Protein AF-A0A7L2SS63-F1 (afdb_monomer)

Nearest PDB structures (foldseek):
  7l0h-assembly1_A  TM=9.984E-01  e=7.823E-10  Homo sapiens
  2nta-assembly1_A  TM=1.003E+00  e=1.715E-09  Homo sapiens
  6xed-assembly1_A  TM=1.001E+00  e=2.183E-09  Homo sapiens
  1nwe-assembly1_A  TM=1.003E+00  e=3.331E-09  Homo sapiens
  7mnb-assembly1_A  TM=9.992E-01  e=3.538E-09  Homo sapiens

InterPro domains:
  IPR000242 Tyrosine-specific protein phosphatase, PTPase domain [PF00102] (1-65)
  IPR000242 Tyrosine-specific protein phosphatase, PTPase domain [PS50055] (1-66)
  IPR000387 Tyrosine-specific protein phosphatases domain [PS50056] (1-57)
  IPR003595 Protein-tyrosine phosphatase, catalytic [SM00404] (1-65)
  IPR016130 Protein-tyrosine phosphatase, active site [PS00383] (2-12)
  IPR029021 Protein-tyrosine phosphatase-like [G3DSA:3.90.190.10] (1-87)
  IPR029021 Protein-tyrosine phosphatase-like [SSF52799] (1-83)
  IPR051985 Non-receptor type tyrosine-specific phosphatase [PTHR46047] (1-117)

Organism: NCBI:txid98133

Structure (mmCIF, N/CA/C/O backbone):
data_AF-A0A7L2SS63-F1
#
_entry.id   AF-A0A7L2SS63-F1
#
loop_
_atom_site.group_PDB
_atom_site.id
_atom_site.type_symbol
_atom_site.label_atom_id
_atom_site.label_alt_id
_atom_site.label_comp_id
_atom_site.label_asym_id
_atom_site.label_entity_id
_atom_site.label_seq_id
_atom_site.pdbx_PDB_ins_code
_atom_site.Cartn_x
_atom_site.Cartn_y
_atom_site.Cartn_z
_atom_site.occupancy
_atom_site.B_iso_or_equiv
_atom_site.auth_seq_id
_atom_site.auth_comp_id
_atom_site.auth_asym_id
_atom_site.auth_atom_id
_atom_site.pdbx_PDB_model_num
ATOM 1 N N . VAL A 1 1 ? -11.258 -6.051 -12.942 1.00 69.38 1 VAL A N 1
ATOM 2 C CA . VAL A 1 1 ? -10.050 -6.232 -13.786 1.00 69.38 1 VAL A CA 1
ATOM 3 C C . VAL A 1 1 ? -9.005 -5.228 -13.316 1.00 69.38 1 VAL A C 1
ATOM 5 O O . VAL A 1 1 ? -9.316 -4.049 -13.304 1.00 69.38 1 VAL A O 1
ATOM 8 N N . VAL A 1 2 ? -7.822 -5.674 -12.875 1.00 60.34 2 VAL A N 1
ATOM 9 C CA . VAL A 1 2 ? -6.701 -4.809 -12.448 1.00 60.34 2 VAL A CA 1
ATOM 10 C C . VAL A 1 2 ? -5.585 -4.967 -13.472 1.00 60.34 2 VAL A C 1
ATOM 12 O O . VAL A 1 2 ? -5.197 -6.095 -13.768 1.00 60.34 2 VAL A O 1
ATOM 15 N N . HIS A 1 3 ? -5.071 -3.869 -14.028 1.00 70.88 3 HIS A N 1
ATOM 16 C CA . HIS A 1 3 ? -4.009 -3.930 -15.028 1.00 70.88 3 HIS A CA 1
ATOM 17 C C . HIS A 1 3 ? -2.903 -2.910 -14.774 1.00 70.88 3 HIS A C 1
ATOM 19 O O . HIS A 1 3 ? -3.083 -1.818 -14.243 1.00 70.88 3 HIS A O 1
ATOM 25 N N . CYS A 1 4 ? -1.721 -3.309 -15.203 1.00 86.31 4 CYS A N 1
ATOM 26 C CA . CYS A 1 4 ? -0.629 -2.454 -15.625 1.00 86.31 4 CYS A CA 1
ATOM 27 C C . CYS A 1 4 ? 0.046 -3.194 -16.794 1.00 86.31 4 CYS A C 1
ATOM 29 O O . CYS A 1 4 ? -0.444 -4.250 -17.185 1.00 86.31 4 CYS A O 1
ATOM 31 N N . SER A 1 5 ? 1.142 -2.688 -17.369 1.00 94.25 5 SER A N 1
ATOM 32 C CA . SER A 1 5 ? 1.732 -3.290 -18.584 1.00 94.25 5 SER A CA 1
ATOM 33 C C . SER A 1 5 ? 1.958 -4.812 -18.468 1.00 94.25 5 SER A C 1
ATOM 35 O O . SER A 1 5 ? 1.533 -5.551 -19.345 1.00 94.25 5 SER A O 1
ATOM 37 N N . ALA A 1 6 ? 2.510 -5.286 -17.342 1.00 96.06 6 ALA A N 1
ATOM 38 C CA . ALA A 1 6 ? 2.642 -6.718 -17.028 1.00 96.06 6 ALA A CA 1
ATOM 39 C C . ALA A 1 6 ? 1.607 -7.241 -16.005 1.00 96.06 6 ALA A C 1
ATOM 41 O O . ALA A 1 6 ? 1.564 -8.434 -15.709 1.00 96.06 6 ALA A O 1
ATOM 42 N N . GLY A 1 7 ? 0.803 -6.351 -15.416 1.00 97.56 7 GLY A N 1
ATOM 43 C CA . GLY A 1 7 ? -0.218 -6.696 -14.421 1.00 97.56 7 GLY A CA 1
ATOM 44 C C . GLY A 1 7 ? 0.300 -7.176 -13.058 1.00 97.56 7 GLY A C 1
ATOM 45 O O . GLY A 1 7 ? -0.437 -7.867 -12.364 1.00 97.56 7 GLY A O 1
ATOM 46 N N . ILE A 1 8 ? 1.545 -6.860 -12.668 1.00 98.50 8 ILE A N 1
ATOM 47 C CA . ILE A 1 8 ? 2.148 -7.393 -11.426 1.00 98.50 8 ILE A CA 1
ATOM 48 C C . ILE A 1 8 ? 2.731 -6.338 -10.467 1.00 98.50 8 ILE A C 1
ATOM 50 O O . ILE A 1 8 ? 2.536 -6.446 -9.263 1.00 98.50 8 ILE A O 1
ATOM 54 N N . GLY A 1 9 ? 3.382 -5.275 -10.955 1.00 98.50 9 GLY A N 1
ATOM 55 C CA . GLY A 1 9 ? 3.959 -4.233 -10.087 1.00 98.50 9 GLY A CA 1
ATOM 56 C C . GLY A 1 9 ? 2.891 -3.340 -9.452 1.00 98.50 9 GLY A C 1
ATOM 57 O O . GLY A 1 9 ? 2.410 -3.610 -8.356 1.00 98.50 9 GLY A O 1
ATOM 58 N N . ARG A 1 10 ? 2.464 -2.299 -10.183 1.00 98.62 10 ARG A N 1
ATOM 59 C CA .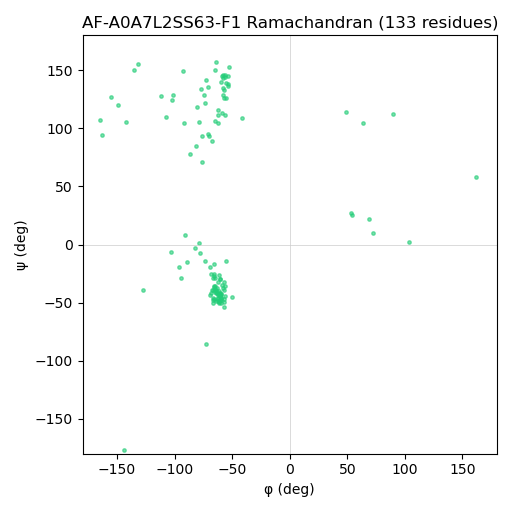 ARG A 1 10 ? 1.414 -1.362 -9.729 1.00 98.62 10 ARG A CA 1
ATOM 60 C C . ARG A 1 10 ? 0.091 -2.056 -9.395 1.00 98.62 10 ARG A C 1
ATOM 62 O O . ARG A 1 10 ? -0.547 -1.713 -8.411 1.00 98.62 10 ARG A O 1
ATOM 69 N N . SER A 1 11 ? -0.288 -3.056 -10.192 1.00 98.69 11 SER A N 1
ATOM 70 C CA . SER A 1 11 ? -1.468 -3.884 -9.930 1.00 98.69 11 SER A CA 1
ATOM 71 C C . SER A 1 11 ? -1.371 -4.611 -8.591 1.00 98.69 11 SER A C 1
ATOM 73 O O . SER A 1 11 ? -2.336 -4.620 -7.839 1.00 98.69 11 SER A O 1
ATOM 75 N N . GLY A 1 12 ? -0.198 -5.168 -8.267 1.00 98.69 12 GLY A N 1
ATOM 76 C CA . GLY A 1 12 ? 0.043 -5.798 -6.973 1.00 98.69 12 GLY A CA 1
ATOM 77 C C . GLY A 1 12 ? -0.057 -4.805 -5.820 1.00 98.69 12 GLY A C 1
ATOM 78 O O . GLY A 1 12 ? -0.683 -5.124 -4.819 1.00 98.69 12 GLY A O 1
ATOM 79 N N . THR A 1 13 ? 0.494 -3.596 -5.980 1.00 98.81 13 THR A N 1
ATOM 80 C CA . THR A 1 13 ? 0.406 -2.525 -4.972 1.00 98.81 13 THR A CA 1
ATOM 81 C C . THR A 1 13 ? -1.040 -2.155 -4.679 1.00 98.81 13 THR A C 1
ATOM 83 O O . THR A 1 13 ? -1.439 -2.164 -3.521 1.00 98.81 13 THR A O 1
ATOM 86 N N . PHE A 1 14 ? -1.829 -1.892 -5.722 1.00 98.81 14 PHE A N 1
ATOM 87 C CA . PHE A 1 14 ? -3.237 -1.534 -5.580 1.00 98.81 14 PHE A CA 1
ATOM 88 C C . PHE A 1 1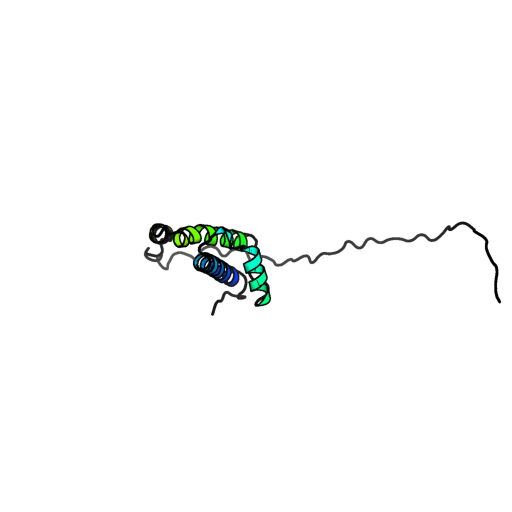4 ? -4.024 -2.611 -4.819 1.00 98.81 14 PHE A C 1
ATOM 90 O O . PHE A 1 14 ? -4.630 -2.325 -3.791 1.00 98.81 14 PHE A O 1
ATOM 97 N N . CYS A 1 15 ? -3.947 -3.867 -5.274 1.00 98.69 15 CYS A N 1
ATOM 98 C CA . CYS A 1 15 ? -4.688 -4.958 -4.645 1.00 98.69 15 CYS A CA 1
ATOM 99 C C . CYS A 1 15 ? -4.220 -5.255 -3.213 1.00 98.69 15 CYS A C 1
ATOM 101 O O . CYS A 1 15 ? -5.039 -5.634 -2.379 1.00 98.69 15 CYS A O 1
ATOM 103 N N . LEU A 1 16 ? -2.917 -5.131 -2.929 1.00 98.81 16 LEU A N 1
ATOM 104 C CA . LEU A 1 16 ? -2.368 -5.407 -1.601 1.00 98.81 16 LEU A CA 1
ATOM 105 C C . LEU A 1 16 ? -2.887 -4.397 -0.577 1.00 98.81 16 LEU A C 1
ATOM 107 O O . LEU A 1 16 ? -3.329 -4.798 0.494 1.00 98.81 16 LEU A O 1
ATOM 111 N N . VAL A 1 17 ? -2.849 -3.105 -0.915 1.00 98.69 17 VAL A N 1
ATOM 112 C CA . VAL A 1 17 ? -3.337 -2.039 -0.030 1.00 98.69 17 VAL A CA 1
ATOM 113 C C . VAL A 1 17 ? -4.827 -2.225 0.256 1.00 98.69 17 VAL A C 1
ATOM 115 O O . VAL A 1 17 ? -5.210 -2.278 1.422 1.00 98.69 17 VAL A O 1
ATOM 118 N N . ASP A 1 18 ? -5.639 -2.411 -0.788 1.00 98.44 18 ASP A N 1
ATOM 119 C CA . ASP A 1 18 ? -7.086 -2.635 -0.665 1.00 98.44 18 ASP A CA 1
ATOM 120 C C . ASP A 1 18 ? -7.411 -3.849 0.220 1.00 98.44 18 ASP A C 1
ATOM 122 O O . ASP A 1 18 ? -8.152 -3.745 1.197 1.00 98.44 18 ASP A O 1
ATOM 126 N N . THR A 1 19 ? -6.766 -4.988 -0.050 1.00 98.38 19 THR A N 1
ATOM 127 C CA . THR A 1 19 ? -6.982 -6.220 0.722 1.00 98.38 19 THR A CA 1
ATOM 128 C C . THR A 1 19 ? -6.615 -6.030 2.193 1.00 98.38 19 THR A C 1
ATOM 130 O O . THR A 1 19 ? -7.354 -6.477 3.070 1.00 98.38 19 THR A O 1
ATOM 133 N N . CYS A 1 20 ? -5.494 -5.366 2.487 1.00 98.19 20 CYS A N 1
ATOM 134 C CA . CYS A 1 20 ? -5.080 -5.093 3.861 1.00 98.19 20 CYS A CA 1
ATOM 135 C C . CYS A 1 20 ? -6.104 -4.221 4.595 1.00 98.19 20 CYS A C 1
ATOM 137 O O . CYS A 1 20 ? -6.542 -4.604 5.677 1.00 98.19 20 CYS A O 1
ATOM 139 N N . LEU A 1 21 ? -6.536 -3.104 4.001 1.00 96.56 21 LEU A N 1
ATOM 140 C CA . LEU A 1 21 ? -7.521 -2.206 4.614 1.00 96.56 21 LEU A CA 1
ATOM 141 C C . LEU A 1 21 ? -8.867 -2.907 4.846 1.00 96.56 21 LEU A C 1
ATOM 143 O O . LEU A 1 21 ? -9.448 -2.798 5.925 1.00 96.56 21 LEU A O 1
ATOM 147 N N . LEU A 1 22 ? -9.321 -3.711 3.882 1.00 96.50 22 LEU A N 1
ATOM 148 C CA . LEU A 1 22 ? -10.541 -4.507 4.007 1.00 96.50 22 LEU A CA 1
ATOM 149 C C . LEU A 1 22 ? -10.445 -5.558 5.124 1.00 96.50 22 LEU A C 1
ATOM 151 O O . LEU A 1 22 ? -11.422 -5.807 5.832 1.00 96.50 22 LEU A O 1
ATOM 155 N N . LEU A 1 23 ? -9.281 -6.186 5.311 1.00 95.81 23 LEU A N 1
ATOM 156 C CA . LEU A 1 23 ? -9.058 -7.114 6.423 1.00 95.81 23 LEU A CA 1
ATOM 157 C C . LEU A 1 23 ? -9.057 -6.396 7.779 1.00 95.81 23 LEU A C 1
ATOM 159 O O . LEU A 1 23 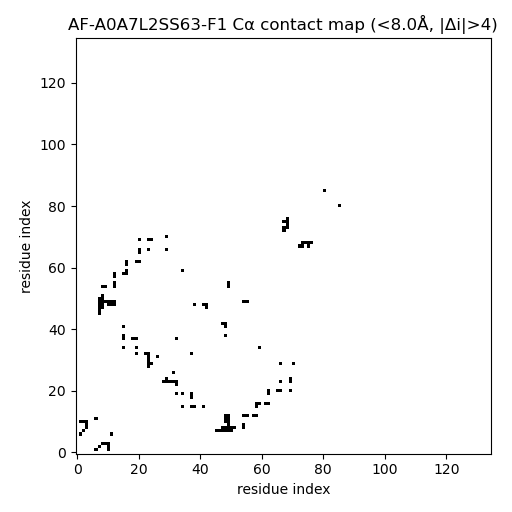? -9.625 -6.934 8.731 1.00 95.81 23 LEU A O 1
ATOM 163 N N . MET A 1 24 ? -8.469 -5.199 7.861 1.00 94.69 24 MET A N 1
ATOM 164 C CA . MET A 1 24 ? -8.475 -4.376 9.078 1.00 94.69 24 MET A CA 1
ATOM 165 C C . MET A 1 24 ? -9.905 -3.989 9.464 1.00 94.69 24 MET A C 1
AT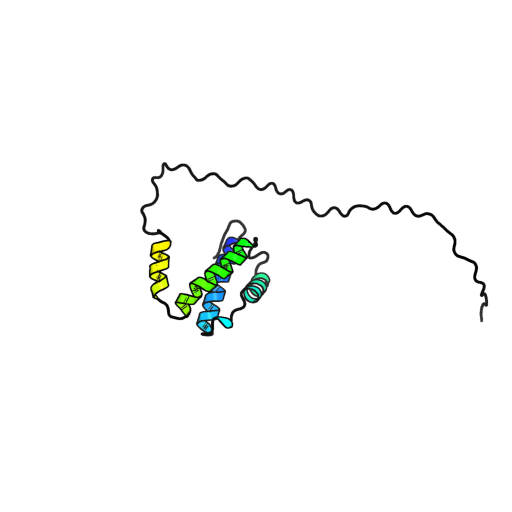OM 167 O O . MET A 1 24 ? -10.297 -4.172 10.617 1.00 94.69 24 MET A O 1
ATOM 171 N N . ASP A 1 25 ? -10.709 -3.540 8.497 1.00 93.06 25 ASP A N 1
ATOM 172 C CA . ASP A 1 25 ? -12.099 -3.145 8.738 1.00 93.06 25 ASP A CA 1
ATOM 173 C C . ASP A 1 25 ? -12.973 -4.320 9.198 1.00 93.06 25 ASP A C 1
ATOM 175 O O . ASP A 1 25 ? -13.750 -4.196 10.147 1.00 93.06 25 ASP A O 1
ATOM 179 N N . LYS A 1 26 ? -12.802 -5.498 8.585 1.00 93.0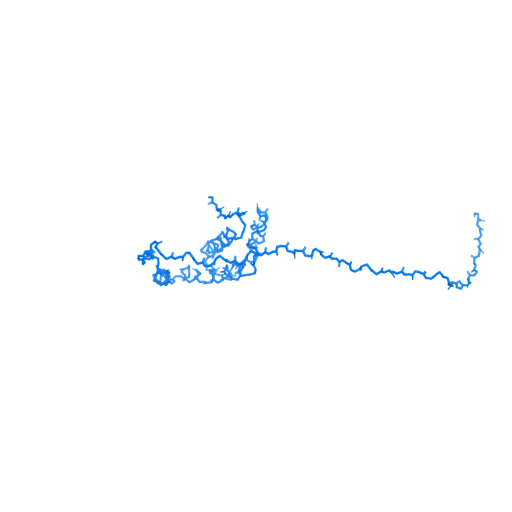6 26 LYS A N 1
ATOM 180 C CA . LYS A 1 26 ? -13.548 -6.707 8.967 1.00 93.06 26 LYS A CA 1
ATOM 181 C C . LYS A 1 26 ? -13.204 -7.210 10.365 1.00 93.06 26 LYS A C 1
ATOM 183 O O . LYS A 1 26 ? -14.077 -7.742 11.044 1.00 93.06 26 LYS A O 1
ATOM 188 N N . ARG A 1 27 ? -11.940 -7.096 10.778 1.00 90.25 27 ARG A N 1
ATOM 189 C CA . ARG A 1 27 ? -11.462 -7.597 12.078 1.00 90.25 27 ARG A CA 1
ATOM 190 C C . ARG A 1 27 ? -11.591 -6.569 13.200 1.00 90.25 27 ARG A C 1
ATOM 192 O O . ARG A 1 27 ? -11.488 -6.955 14.357 1.00 90.25 27 ARG A O 1
ATOM 199 N N . LYS A 1 28 ? -11.812 -5.290 12.864 1.00 82.44 28 LYS A N 1
ATOM 200 C CA . LYS A 1 28 ? -11.834 -4.150 13.799 1.00 82.44 28 LYS A CA 1
ATOM 201 C C . LYS A 1 28 ? -10.568 -4.052 14.664 1.00 82.44 28 LYS A C 1
ATOM 203 O O . LYS A 1 28 ? -10.597 -3.495 15.754 1.00 82.44 28 LYS A O 1
ATOM 208 N N . ASP A 1 29 ? -9.454 -4.570 14.147 1.00 80.94 29 ASP A N 1
ATOM 209 C CA . ASP A 1 29 ? -8.145 -4.557 14.795 1.00 80.94 29 ASP A CA 1
ATOM 210 C C . ASP A 1 29 ? -7.039 -4.333 13.745 1.00 80.94 29 ASP A C 1
ATOM 212 O O . ASP A 1 29 ? -6.704 -5.253 12.987 1.00 80.94 29 ASP A O 1
ATOM 216 N N . PRO A 1 30 ? -6.449 -3.126 13.694 1.00 76.62 30 PRO A N 1
ATOM 217 C CA . PRO A 1 30 ? -5.329 -2.795 12.817 1.00 76.62 30 PRO A CA 1
ATOM 218 C C . PRO A 1 30 ? -4.094 -3.682 12.999 1.00 76.62 30 PRO A C 1
ATOM 220 O O . PRO A 1 30 ? -3.373 -3.938 12.036 1.00 76.62 30 PRO A O 1
ATOM 223 N N . SER A 1 31 ? -3.844 -4.166 14.219 1.00 83.50 31 SER A N 1
ATOM 224 C CA . SER A 1 31 ? -2.667 -4.985 14.533 1.00 83.50 31 SER A CA 1
ATOM 225 C C . SER A 1 31 ? -2.773 -6.413 13.989 1.00 83.50 31 SER A C 1
ATOM 227 O O . SER A 1 31 ? -1.774 -7.121 13.874 1.00 83.50 31 SER A O 1
ATOM 229 N N . SER A 1 32 ? -3.975 -6.817 13.574 1.00 85.50 32 SER A N 1
ATOM 230 C CA . SER A 1 32 ? -4.256 -8.161 13.075 1.00 85.50 32 SER A CA 1
ATOM 231 C C . SER A 1 32 ? -3.794 -8.414 11.632 1.00 85.50 32 SER A C 1
ATOM 233 O O . SER A 1 32 ? -3.890 -9.550 11.156 1.00 85.50 32 SER A O 1
ATOM 235 N N . VAL A 1 33 ? -3.330 -7.391 10.903 1.00 93.88 33 VAL A N 1
ATOM 236 C CA . VAL A 1 33 ? -2.980 -7.507 9.478 1.00 93.88 33 VAL A CA 1
ATOM 237 C C . VAL A 1 33 ? -1.469 -7.478 9.259 1.00 93.88 33 VAL A C 1
ATOM 239 O O . VAL A 1 33 ? -0.819 -6.441 9.357 1.00 93.88 33 VAL A O 1
ATOM 242 N N . ASP A 1 34 ? -0.914 -8.630 8.873 1.00 96.69 34 ASP A N 1
ATOM 243 C CA . ASP A 1 34 ? 0.466 -8.749 8.400 1.00 96.69 34 ASP A CA 1
ATOM 244 C C . ASP A 1 34 ? 0.529 -8.594 6.872 1.00 96.69 34 ASP A C 1
ATOM 246 O O . ASP A 1 34 ? 0.215 -9.512 6.108 1.00 96.69 34 ASP A O 1
ATOM 250 N N . VAL A 1 35 ? 0.989 -7.423 6.424 1.00 97.62 35 VAL A N 1
ATOM 251 C CA . VAL A 1 35 ? 1.128 -7.066 5.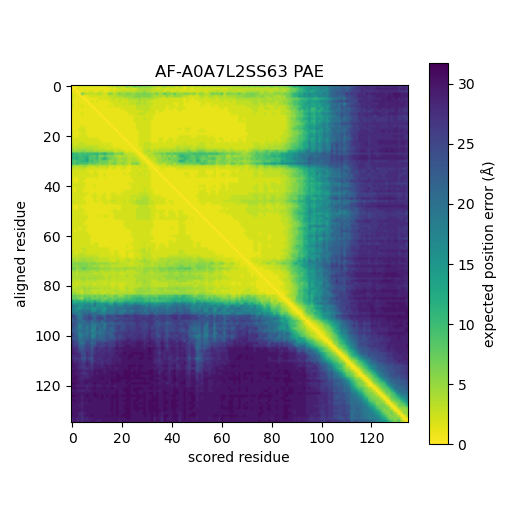002 1.00 97.62 35 VAL A CA 1
ATOM 252 C C . VAL A 1 35 ? 1.999 -8.066 4.224 1.00 97.62 35 VAL A C 1
ATOM 254 O O . VAL A 1 35 ? 1.702 -8.357 3.063 1.00 97.62 35 VAL A O 1
ATOM 257 N N . LYS A 1 36 ? 3.060 -8.629 4.828 1.00 98.12 36 LYS A N 1
ATOM 258 C CA . LYS A 1 36 ? 3.921 -9.611 4.140 1.00 98.12 36 LYS A CA 1
ATOM 259 C C . LYS A 1 36 ? 3.173 -10.911 3.918 1.00 98.12 36 LYS A C 1
ATOM 261 O O . LYS A 1 36 ? 3.259 -11.463 2.824 1.00 98.12 36 LYS A O 1
ATOM 266 N N . GLN A 1 37 ? 2.441 -11.383 4.923 1.00 98.31 37 GLN A N 1
ATOM 267 C CA . GLN A 1 37 ? 1.665 -12.619 4.805 1.00 98.31 37 GLN A CA 1
ATOM 268 C C . GLN A 1 37 ? 0.545 -12.472 3.777 1.00 98.31 37 GLN A C 1
ATOM 270 O O . GLN A 1 37 ? 0.376 -13.356 2.941 1.00 98.31 37 GLN A O 1
ATOM 275 N N . VAL A 1 38 ? -0.148 -11.327 3.752 1.00 98.50 38 VAL A N 1
ATOM 276 C CA . VAL A 1 38 ? -1.152 -11.035 2.715 1.00 98.50 38 VAL A CA 1
ATOM 277 C C . VAL A 1 38 ? -0.518 -11.051 1.320 1.00 98.50 38 VAL A C 1
ATOM 279 O O . VAL A 1 38 ? -1.031 -11.716 0.422 1.00 98.50 38 VAL A O 1
ATOM 282 N N . LEU A 1 39 ? 0.638 -10.405 1.125 1.00 98.75 39 LEU A N 1
ATOM 283 C CA . LEU A 1 39 ? 1.342 -10.429 -0.162 1.00 98.75 39 LEU A CA 1
ATOM 284 C C . LEU A 1 39 ? 1.782 -11.845 -0.570 1.00 98.75 39 LEU A C 1
ATOM 286 O O . LEU A 1 39 ? 1.650 -12.217 -1.739 1.00 98.75 39 LEU A O 1
ATOM 290 N N . LEU A 1 40 ? 2.324 -12.630 0.365 1.00 98.69 40 LEU A N 1
ATOM 291 C CA . LEU A 1 40 ? 2.721 -14.018 0.114 1.00 98.69 40 LEU A CA 1
ATOM 292 C C . LEU A 1 40 ? 1.517 -14.876 -0.290 1.00 98.69 40 LEU A C 1
ATOM 294 O O . LEU A 1 40 ? 1.630 -15.668 -1.224 1.00 98.69 40 LEU A O 1
ATOM 298 N N . GLU A 1 41 ? 0.364 -14.670 0.345 1.00 98.69 41 GLU A N 1
ATOM 299 C CA . GLU A 1 41 ? -0.883 -15.343 -0.014 1.00 98.69 41 GLU A CA 1
ATOM 300 C C . GLU A 1 41 ? -1.346 -14.953 -1.423 1.00 98.69 41 GLU A C 1
ATOM 302 O O . GLU A 1 41 ? -1.584 -15.818 -2.263 1.00 98.69 41 GLU A O 1
ATOM 307 N N . MET A 1 42 ? -1.381 -13.656 -1.743 1.00 98.69 42 MET A N 1
ATOM 308 C CA . MET A 1 42 ? -1.757 -13.175 -3.079 1.00 98.69 42 MET A CA 1
ATOM 309 C C . MET A 1 42 ? -0.837 -13.725 -4.181 1.00 98.69 42 MET A C 1
ATOM 311 O O . MET A 1 42 ? -1.291 -14.024 -5.289 1.00 98.69 42 MET A O 1
ATOM 315 N N . ARG A 1 43 ? 0.457 -13.905 -3.882 1.00 98.62 43 ARG A N 1
ATOM 316 C CA . ARG A 1 43 ? 1.442 -14.452 -4.828 1.00 98.62 43 ARG A CA 1
ATOM 317 C C . ARG A 1 43 ? 1.195 -15.913 -5.208 1.00 98.62 43 ARG A C 1
ATOM 319 O O . ARG A 1 43 ? 1.699 -16.334 -6.249 1.00 98.62 43 ARG A O 1
ATOM 326 N N . LYS A 1 44 ? 0.388 -16.655 -4.443 1.00 98.62 44 LYS A N 1
ATOM 327 C CA . LYS A 1 44 ? -0.070 -18.001 -4.827 1.00 98.62 44 LYS A CA 1
ATOM 328 C C . LYS A 1 44 ? -1.002 -17.971 -6.043 1.00 98.62 44 LYS A C 1
ATOM 330 O O . LYS A 1 44 ? -1.015 -18.919 -6.818 1.00 98.62 44 LYS A O 1
ATOM 335 N N . TYR A 1 45 ? -1.737 -16.873 -6.241 1.00 98.38 45 TYR A N 1
ATOM 336 C CA . TYR A 1 45 ? -2.694 -16.708 -7.343 1.00 98.38 45 TYR A CA 1
ATOM 337 C C . TYR A 1 45 ? -2.086 -15.998 -8.558 1.00 98.38 45 TYR A C 1
ATOM 339 O O . TYR A 1 45 ? -2.495 -16.231 -9.696 1.00 98.38 45 TYR A O 1
ATOM 347 N N . ARG A 1 46 ? -1.091 -15.127 -8.344 1.00 97.94 46 ARG A N 1
ATOM 348 C CA . ARG A 1 46 ? -0.358 -14.451 -9.421 1.00 97.94 46 ARG A CA 1
ATOM 349 C C . ARG A 1 46 ? 1.077 -14.174 -8.990 1.00 97.94 46 ARG A C 1
ATOM 351 O O . ARG A 1 46 ? 1.321 -13.444 -8.037 1.00 97.94 46 ARG A O 1
ATOM 358 N N . MET A 1 47 ? 2.042 -14.714 -9.723 1.00 98.06 47 MET A N 1
ATOM 359 C CA . MET A 1 47 ? 3.458 -14.485 -9.429 1.00 98.06 47 MET A CA 1
ATOM 360 C C . MET A 1 47 ? 3.869 -13.015 -9.598 1.00 98.06 47 MET A C 1
ATOM 362 O O . MET A 1 47 ? 3.271 -12.266 -10.370 1.00 98.06 47 MET A O 1
ATOM 366 N N . GLY A 1 48 ? 4.950 -12.622 -8.922 1.00 97.94 48 GLY A N 1
ATOM 367 C CA . GLY A 1 48 ? 5.638 -11.355 -9.184 1.00 97.94 48 GLY A CA 1
ATOM 368 C C . GLY A 1 48 ? 4.907 -10.093 -8.722 1.00 97.94 48 GLY A C 1
ATOM 369 O O . GLY A 1 48 ? 5.345 -8.997 -9.073 1.00 97.94 48 GLY A O 1
ATOM 370 N N . LEU A 1 49 ? 3.822 -10.218 -7.944 1.00 98.75 49 LEU A N 1
ATOM 371 C CA . LEU A 1 49 ? 3.155 -9.056 -7.351 1.00 98.75 49 LEU A CA 1
ATOM 372 C C . LEU A 1 49 ? 4.144 -8.259 -6.503 1.00 98.75 49 LEU A C 1
ATOM 374 O O . LEU A 1 49 ? 4.842 -8.866 -5.690 1.00 98.75 49 LEU A O 1
ATOM 378 N N . ILE A 1 50 ? 4.173 -6.934 -6.680 1.00 98.56 50 ILE A N 1
ATOM 379 C CA . ILE A 1 50 ? 5.183 -6.026 -6.106 1.00 98.56 50 ILE A CA 1
ATOM 380 C C . ILE A 1 50 ? 6.586 -6.336 -6.655 1.00 98.56 50 ILE A C 1
ATOM 382 O O . ILE A 1 50 ? 7.230 -7.307 -6.257 1.00 98.56 50 ILE A O 1
ATOM 386 N N . GLN A 1 51 ? 7.067 -5.496 -7.573 1.00 98.19 51 GLN A N 1
ATOM 387 C CA . GLN A 1 51 ? 8.321 -5.713 -8.307 1.00 98.19 51 GLN A CA 1
ATOM 388 C C . GLN A 1 51 ? 9.532 -4.991 -7.710 1.00 98.19 51 GLN A C 1
ATOM 390 O O . GLN A 1 51 ? 10.663 -5.346 -8.032 1.00 98.19 51 GLN A O 1
ATOM 395 N N . THR A 1 52 ? 9.327 -3.966 -6.881 1.00 98.50 52 THR A N 1
ATOM 396 C CA . THR A 1 52 ? 10.421 -3.188 -6.279 1.00 98.50 52 THR A CA 1
ATOM 397 C C . THR A 1 52 ? 10.225 -3.022 -4.777 1.00 98.50 52 THR A C 1
ATOM 399 O O . THR A 1 52 ? 9.097 -3.046 -4.280 1.00 98.50 52 THR A O 1
ATOM 402 N N . ALA A 1 53 ? 11.326 -2.815 -4.048 1.00 98.31 53 ALA A N 1
ATOM 403 C CA . ALA A 1 53 ? 11.282 -2.507 -2.619 1.00 98.31 53 ALA A CA 1
ATOM 404 C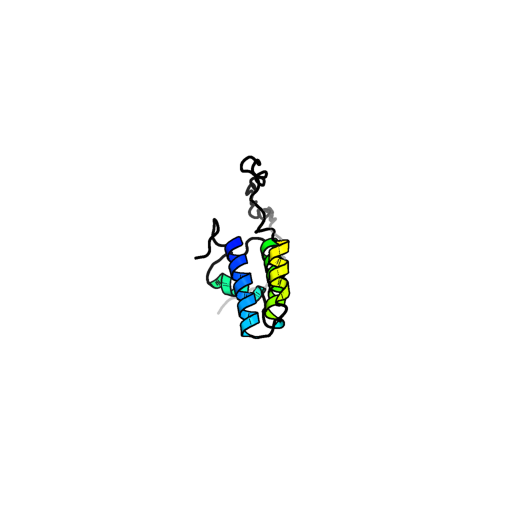 C . ALA A 1 53 ? 10.456 -1.241 -2.336 1.00 98.31 53 ALA A C 1
ATOM 406 O O . ALA A 1 53 ? 9.670 -1.225 -1.393 1.00 98.31 53 ALA A O 1
ATOM 407 N N . ASP A 1 54 ? 10.547 -0.228 -3.203 1.00 98.56 54 ASP A N 1
ATOM 408 C CA . ASP A 1 54 ? 9.768 1.007 -3.065 1.00 98.56 54 ASP A CA 1
ATOM 409 C C . ASP A 1 54 ? 8.262 0.782 -3.208 1.00 98.56 54 ASP A C 1
ATOM 411 O O . ASP A 1 54 ? 7.491 1.406 -2.488 1.00 98.56 54 ASP A O 1
ATOM 415 N N . GLN A 1 55 ? 7.819 -0.139 -4.071 1.00 98.69 55 GLN A N 1
ATOM 416 C CA . GLN A 1 55 ? 6.401 -0.506 -4.152 1.00 98.69 55 GLN A CA 1
ATOM 417 C C . GLN A 1 55 ? 5.923 -1.177 -2.862 1.00 98.69 55 GLN A C 1
ATOM 419 O O . GLN A 1 55 ? 4.808 -0.911 -2.412 1.00 98.69 55 GLN A O 1
ATOM 424 N N . LEU A 1 56 ? 6.758 -2.022 -2.245 1.00 98.75 56 LEU A N 1
ATOM 425 C CA . LEU A 1 56 ? 6.436 -2.622 -0.951 1.00 98.75 56 LEU A CA 1
ATOM 426 C C . LEU A 1 56 ? 6.389 -1.553 0.145 1.00 98.75 56 LEU A C 1
ATOM 428 O O . LEU A 1 56 ? 5.411 -1.484 0.882 1.00 98.75 56 LEU A O 1
ATOM 432 N N . ARG A 1 57 ? 7.400 -0.679 0.212 1.00 98.69 57 ARG A N 1
ATOM 433 C CA . ARG A 1 57 ? 7.456 0.446 1.156 1.00 98.69 57 ARG A CA 1
ATOM 434 C C . ARG A 1 57 ? 6.240 1.358 1.011 1.00 98.69 57 ARG A C 1
ATOM 436 O O . ARG A 1 57 ? 5.617 1.698 2.009 1.00 98.69 57 ARG A O 1
ATOM 443 N N . PHE A 1 58 ? 5.881 1.715 -0.219 1.00 98.75 58 PHE A N 1
ATOM 444 C CA . PHE A 1 58 ? 4.683 2.496 -0.505 1.00 98.75 58 PHE A CA 1
ATOM 445 C C . PHE A 1 58 ? 3.417 1.776 -0.038 1.00 98.75 58 PHE A C 1
ATOM 447 O O . PHE A 1 58 ? 2.559 2.405 0.565 1.00 98.75 58 PHE A O 1
ATOM 454 N N . SER A 1 59 ? 3.320 0.458 -0.244 1.00 98.75 59 SER A N 1
ATOM 455 C CA . SER A 1 59 ? 2.164 -0.320 0.223 1.00 98.75 59 SER A CA 1
ATOM 456 C C . SER A 1 59 ? 2.000 -0.223 1.743 1.00 98.75 59 SER A C 1
ATOM 458 O O . SER A 1 59 ? 0.894 -0.004 2.219 1.00 98.75 59 SER A O 1
ATOM 460 N N . TYR A 1 60 ? 3.094 -0.308 2.508 1.00 98.50 60 TYR A N 1
ATOM 461 C CA . TYR A 1 60 ? 3.055 -0.089 3.959 1.00 98.50 60 TYR A CA 1
ATOM 462 C C . TYR A 1 60 ? 2.577 1.315 4.326 1.00 98.50 60 TYR A C 1
ATOM 464 O O . TYR A 1 60 ? 1.703 1.451 5.174 1.00 98.50 60 TYR A O 1
ATOM 472 N N . LEU A 1 61 ? 3.129 2.349 3.685 1.00 98.44 61 LEU A N 1
ATOM 473 C CA . LEU A 1 61 ? 2.728 3.735 3.940 1.00 98.44 61 LEU A CA 1
ATOM 474 C C . LEU A 1 61 ? 1.240 3.953 3.654 1.00 98.44 61 LEU A C 1
ATOM 476 O O . LEU A 1 61 ? 0.541 4.512 4.490 1.00 98.44 61 LEU A O 1
ATOM 480 N N . ALA A 1 62 ? 0.752 3.460 2.515 1.00 98.31 62 ALA A N 1
ATOM 481 C CA . ALA A 1 62 ? -0.646 3.584 2.124 1.00 98.31 62 ALA A CA 1
ATOM 482 C C . ALA A 1 62 ? -1.589 2.831 3.077 1.00 98.31 62 ALA A C 1
ATOM 484 O O . ALA A 1 62 ? -2.650 3.347 3.410 1.00 98.31 62 ALA A O 1
ATOM 485 N N . VAL A 1 63 ? -1.200 1.643 3.557 1.00 97.50 63 VAL A N 1
ATOM 486 C CA . VAL A 1 63 ? -1.986 0.894 4.554 1.00 97.50 63 VAL A CA 1
ATOM 487 C C . VAL A 1 63 ? -2.020 1.624 5.897 1.00 97.50 63 VAL A C 1
ATOM 489 O O . VAL A 1 63 ? -3.092 1.757 6.477 1.00 97.50 63 VAL A O 1
ATOM 492 N N . ILE A 1 64 ? -0.879 2.121 6.388 1.00 95.88 64 ILE A N 1
ATOM 493 C CA . ILE A 1 64 ? -0.804 2.865 7.659 1.00 95.88 64 ILE A CA 1
ATOM 494 C C . ILE A 1 64 ? -1.649 4.140 7.590 1.00 95.88 64 ILE A C 1
ATOM 496 O O . ILE A 1 64 ? -2.378 4.445 8.530 1.00 95.88 64 ILE A O 1
ATOM 500 N N . GLU A 1 65 ? -1.569 4.869 6.478 1.00 96.75 65 GLU A N 1
ATOM 501 C CA . GLU A 1 65 ? -2.352 6.085 6.273 1.00 96.75 65 GLU A CA 1
ATOM 502 C C . GLU A 1 65 ? -3.849 5.766 6.173 1.00 96.75 65 GLU A C 1
ATOM 504 O O . GLU A 1 65 ? -4.648 6.319 6.925 1.00 96.75 65 GLU A O 1
ATOM 509 N N . GLY A 1 66 ? -4.225 4.799 5.329 1.00 95.69 66 GLY A N 1
ATOM 510 C CA . GLY A 1 66 ? -5.613 4.372 5.151 1.00 95.69 66 GLY A CA 1
ATOM 511 C C . GLY A 1 66 ? -6.257 3.828 6.430 1.00 95.69 66 GLY A C 1
ATOM 512 O O . GLY A 1 66 ? -7.459 3.992 6.642 1.00 95.69 66 GLY A O 1
ATOM 513 N N . ALA A 1 67 ? -5.465 3.234 7.326 1.00 94.44 67 ALA A N 1
ATOM 514 C CA . ALA A 1 67 ? -5.946 2.731 8.606 1.00 94.44 67 ALA A CA 1
ATOM 515 C C . ALA A 1 67 ? -6.546 3.829 9.493 1.00 94.44 67 ALA A C 1
ATOM 517 O O . ALA A 1 67 ? -7.454 3.530 10.264 1.00 94.44 67 ALA A O 1
ATOM 518 N N . LYS A 1 68 ? -6.090 5.087 9.384 1.00 94.44 68 LYS A N 1
ATOM 519 C CA . LYS A 1 68 ? -6.648 6.213 10.157 1.00 94.44 68 LYS A CA 1
ATOM 520 C C . LYS A 1 68 ? -8.153 6.357 9.934 1.00 94.44 68 LYS A C 1
ATOM 522 O O . LYS A 1 68 ? -8.909 6.451 10.899 1.00 94.44 68 LYS A O 1
ATOM 527 N N . PHE A 1 69 ? -8.581 6.253 8.676 1.00 94.81 69 PHE A N 1
ATOM 528 C CA . PHE A 1 69 ? -9.993 6.291 8.304 1.00 94.81 69 PHE A CA 1
ATOM 529 C C . PHE A 1 69 ? -10.769 5.110 8.900 1.00 94.81 69 PHE A C 1
ATOM 531 O O . PHE A 1 69 ? -11.811 5.295 9.523 1.00 94.81 69 PHE A O 1
ATOM 538 N N . ILE A 1 70 ? -10.228 3.891 8.784 1.00 92.44 70 ILE A N 1
ATOM 539 C CA . ILE A 1 70 ? -10.851 2.676 9.339 1.00 92.44 70 ILE A CA 1
ATOM 540 C C . ILE A 1 70 ? -10.972 2.740 10.872 1.00 92.44 70 ILE A C 1
ATOM 542 O O . ILE A 1 70 ? -11.928 2.215 11.441 1.00 92.44 70 ILE A O 1
ATOM 546 N N . MET A 1 71 ? -10.032 3.407 11.546 1.00 90.06 71 MET A N 1
ATOM 547 C CA . MET A 1 71 ? -10.046 3.626 12.998 1.00 90.06 71 MET A CA 1
ATOM 548 C C . MET A 1 71 ? -10.995 4.751 13.448 1.00 90.06 71 MET A C 1
ATOM 550 O O . MET A 1 71 ? -11.097 5.005 14.647 1.00 90.06 71 MET A O 1
ATOM 554 N N . GLY A 1 72 ? -11.713 5.394 12.522 1.00 92.12 72 GLY A N 1
ATOM 555 C CA . GLY A 1 72 ? -12.769 6.362 12.826 1.00 92.12 72 GLY A CA 1
ATOM 556 C C . GLY A 1 72 ? -12.391 7.829 12.628 1.00 92.12 72 GLY A C 1
ATOM 557 O O . GLY A 1 72 ? -13.231 8.694 12.868 1.00 92.12 72 GLY A O 1
ATOM 558 N N . ASP A 1 73 ? -11.178 8.136 12.165 1.00 94.00 73 ASP A N 1
ATOM 559 C CA . ASP A 1 73 ? -10.830 9.500 11.768 1.00 94.00 73 ASP A CA 1
ATOM 560 C C . ASP A 1 73 ? -11.335 9.769 10.346 1.00 94.00 73 ASP A C 1
ATOM 562 O O . ASP A 1 73 ? -10.618 9.584 9.368 1.00 94.00 73 ASP A O 1
ATOM 566 N N . ALA A 1 74 ? -12.599 10.172 10.216 1.00 93.88 74 ALA A N 1
ATOM 567 C CA . ALA A 1 74 ? -13.196 10.477 8.916 1.00 93.88 74 ALA A CA 1
ATOM 568 C C . ALA A 1 74 ? -12.611 11.749 8.264 1.00 93.88 74 ALA A C 1
ATOM 570 O O . ALA A 1 74 ? -12.714 11.907 7.047 1.00 93.88 74 ALA A O 1
ATOM 571 N N . SER A 1 75 ? -11.974 12.635 9.044 1.00 95.69 75 SER A N 1
ATOM 572 C CA . SER A 1 75 ? -11.445 13.918 8.551 1.00 95.69 75 SER A CA 1
ATOM 573 C C . SER A 1 75 ? -10.303 13.744 7.546 1.00 95.69 75 SER A C 1
ATOM 575 O O . SER A 1 75 ? -10.116 14.572 6.654 1.00 95.69 75 SER A O 1
ATOM 577 N N . VAL A 1 76 ? -9.586 12.618 7.622 1.00 95.88 76 VAL A N 1
ATOM 578 C CA . VAL A 1 76 ? -8.479 12.306 6.707 1.00 95.88 76 VAL A CA 1
ATOM 579 C C . VAL A 1 76 ? -8.928 12.206 5.251 1.00 95.88 76 VAL A C 1
ATOM 581 O O . VAL A 1 76 ? -8.135 12.477 4.357 1.00 95.88 76 VAL A O 1
ATOM 584 N N . GLN A 1 77 ? -10.193 11.864 4.986 1.00 93.81 77 GLN A N 1
ATOM 585 C CA . GLN A 1 77 ? -10.692 11.763 3.616 1.00 93.81 77 GLN A CA 1
ATOM 586 C C . GLN A 1 77 ? -10.730 13.136 2.926 1.00 93.81 77 GLN A C 1
ATOM 588 O O . GLN A 1 77 ? -10.365 13.246 1.755 1.00 93.81 77 GLN A O 1
ATOM 593 N N . GLU A 1 78 ? -11.117 14.188 3.651 1.00 93.06 78 GLU A N 1
ATOM 594 C CA . GLU A 1 78 ? -11.082 15.568 3.152 1.00 93.06 78 GLU A CA 1
ATOM 595 C C . GLU A 1 78 ? -9.635 16.048 2.979 1.00 93.06 78 GLU A C 1
ATOM 597 O O . GLU A 1 78 ? -9.294 16.615 1.942 1.00 93.06 78 GLU A O 1
ATOM 602 N N . GLN A 1 79 ? -8.758 15.727 3.936 1.00 95.75 79 GLN A N 1
ATOM 603 C CA . GLN A 1 79 ? -7.331 16.057 3.857 1.00 95.75 79 GLN A CA 1
ATOM 604 C C . GLN A 1 79 ? -6.645 15.405 2.651 1.00 95.75 79 GLN A C 1
ATOM 606 O O . GLN A 1 79 ? -5.875 16.059 1.951 1.00 95.75 79 GLN A O 1
ATOM 611 N N . TRP A 1 80 ? -6.909 14.124 2.372 1.00 95.38 80 TRP A N 1
ATOM 612 C CA . TRP A 1 80 ? -6.350 13.451 1.196 1.00 95.38 80 TRP A CA 1
ATOM 613 C C . TRP A 1 80 ? -6.850 14.080 -0.096 1.00 95.38 80 TRP A C 1
ATOM 615 O O . TRP A 1 80 ? -6.062 14.250 -1.025 1.00 95.38 80 TRP A O 1
ATOM 625 N N . LYS A 1 81 ? -8.130 14.469 -0.138 1.00 93.19 81 LYS A N 1
ATOM 626 C CA . LYS A 1 81 ? -8.694 15.178 -1.282 1.00 93.19 81 LYS A CA 1
ATOM 627 C C . LYS A 1 81 ? -7.959 16.500 -1.524 1.00 93.19 81 LYS A C 1
ATOM 629 O O . LYS A 1 81 ? -7.519 16.743 -2.643 1.00 93.19 81 LYS A O 1
ATOM 634 N N . GLU A 1 82 ? -7.748 17.306 -0.488 1.00 93.06 82 GLU A N 1
ATOM 635 C CA . GLU A 1 82 ?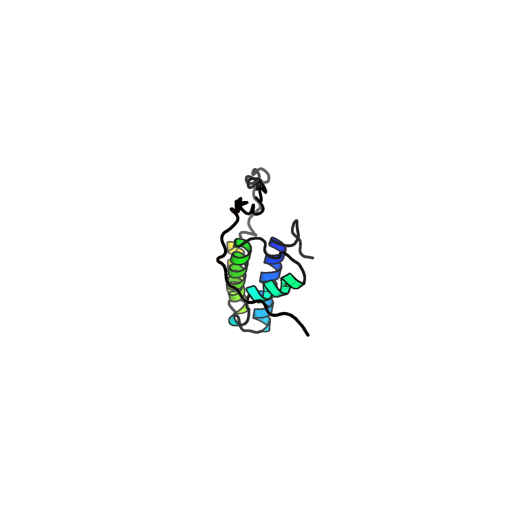 -7.010 18.571 -0.591 1.00 93.06 82 GLU A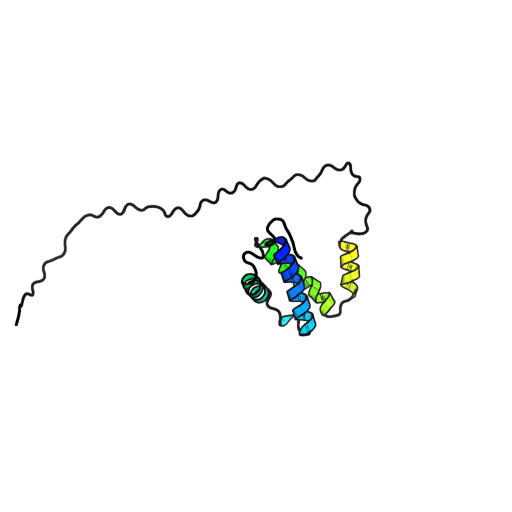 CA 1
ATOM 636 C C . GLU A 1 82 ? -5.549 18.360 -1.029 1.00 93.06 82 GLU A C 1
ATOM 638 O O . GLU A 1 82 ? -5.085 18.971 -1.990 1.00 93.06 82 GLU A O 1
ATOM 643 N N . LEU A 1 83 ? -4.831 17.430 -0.391 1.00 93.69 83 LEU A N 1
ATOM 644 C CA . LEU A 1 83 ? -3.424 17.137 -0.696 1.00 93.69 83 LEU A CA 1
ATOM 645 C C . LEU A 1 83 ? -3.212 16.555 -2.100 1.00 93.69 83 LEU A C 1
ATOM 647 O O . LEU A 1 83 ? -2.142 16.733 -2.688 1.00 93.69 83 LEU A O 1
ATOM 651 N N . SER A 1 84 ? -4.209 15.848 -2.636 1.00 92.75 84 SER A N 1
ATOM 652 C CA . SER A 1 84 ? -4.137 15.233 -3.964 1.00 92.75 84 SER A CA 1
ATOM 653 C C . SER A 1 84 ? -4.110 16.260 -5.099 1.00 92.75 84 SER A C 1
ATOM 655 O O . SER A 1 84 ? -3.561 15.968 -6.161 1.00 92.75 84 SER A O 1
ATOM 657 N N . ASN A 1 85 ? -4.654 17.463 -4.869 1.00 90.06 85 ASN A N 1
ATOM 658 C CA . ASN A 1 85 ? -4.848 18.498 -5.886 1.00 90.06 85 ASN A CA 1
ATOM 659 C C . ASN A 1 85 ? -5.630 18.015 -7.129 1.00 90.06 85 ASN A C 1
ATOM 661 O O . ASN A 1 85 ? -5.477 18.577 -8.212 1.00 90.06 85 ASN A O 1
ATOM 665 N N . GLU A 1 86 ? -6.467 16.981 -6.989 1.00 85.62 86 GLU A N 1
ATOM 666 C CA . GLU A 1 86 ? -7.208 16.373 -8.106 1.00 85.62 86 GLU A CA 1
ATOM 667 C C . GLU A 1 86 ? -8.258 17.309 -8.729 1.00 85.62 86 GLU A C 1
ATOM 669 O O . GLU A 1 86 ? -8.550 17.181 -9.916 1.00 85.62 86 GLU A O 1
ATOM 674 N N . ASP A 1 87 ? -8.789 18.263 -7.957 1.00 83.12 87 ASP A N 1
ATOM 675 C CA . ASP A 1 87 ? -9.798 19.233 -8.412 1.00 83.12 87 ASP A CA 1
ATOM 676 C C . ASP A 1 87 ? -9.188 20.447 -9.158 1.00 83.12 87 ASP A C 1
ATOM 678 O O . ASP A 1 87 ? -9.929 21.315 -9.624 1.00 83.12 87 ASP A O 1
ATOM 682 N N . LEU A 1 88 ? -7.855 20.552 -9.270 1.00 79.31 88 LEU A N 1
ATOM 683 C CA . LEU A 1 88 ? -7.215 21.638 -10.021 1.00 79.31 88 LEU A CA 1
ATOM 684 C C . LEU A 1 88 ? -7.394 21.442 -11.531 1.00 79.31 88 LEU A C 1
ATOM 686 O O . LEU A 1 88 ? -7.282 20.328 -12.045 1.00 79.31 88 LEU A O 1
ATOM 690 N N . GLU A 1 89 ? -7.619 22.541 -12.258 1.00 77.12 89 GLU A N 1
ATOM 691 C CA . GLU A 1 89 ? -7.668 22.507 -13.721 1.00 77.12 89 GLU A CA 1
ATOM 692 C C . GLU A 1 89 ? -6.393 21.864 -14.293 1.00 77.12 89 GLU A C 1
ATOM 694 O O . GLU A 1 89 ? -5.283 22.159 -13.829 1.00 77.12 89 GLU A O 1
ATOM 699 N N . PRO A 1 90 ? -6.529 20.974 -15.297 1.00 74.50 90 PRO A N 1
ATOM 700 C CA . PRO A 1 90 ? -5.380 20.318 -15.889 1.00 74.50 90 PRO A CA 1
ATOM 701 C C . PRO A 1 90 ? -4.417 21.368 -16.460 1.00 74.50 90 PRO A C 1
ATOM 703 O O . PRO A 1 90 ? -4.861 22.388 -16.999 1.00 74.50 90 PRO A O 1
ATOM 706 N N . PRO A 1 91 ? -3.094 21.130 -16.390 1.00 69.94 91 PRO A N 1
ATOM 707 C CA . PRO A 1 91 ? -2.126 22.016 -17.015 1.00 69.94 91 PRO A CA 1
ATOM 708 C C . PRO A 1 91 ? -2.458 22.220 -18.500 1.00 69.94 91 PRO A C 1
ATOM 710 O O . PRO A 1 91 ? -2.899 21.270 -19.155 1.00 69.94 91 PRO A O 1
ATOM 713 N N . PRO A 1 92 ? -2.212 23.416 -19.065 1.00 78.25 92 PRO A N 1
ATOM 714 C CA . PRO A 1 92 ? -2.439 23.660 -20.483 1.00 78.25 92 PRO A CA 1
ATOM 715 C C . PRO A 1 92 ? -1.711 22.605 -21.332 1.00 78.25 92 PRO A C 1
ATOM 717 O O . PRO A 1 92 ? -0.554 22.264 -21.057 1.00 78.25 92 PRO A O 1
ATOM 720 N N . GLU A 1 93 ? -2.378 22.113 -22.384 1.00 69.19 93 GLU A N 1
ATOM 721 C CA . GLU A 1 93 ? -1.920 21.006 -23.251 1.00 69.19 93 GLU A CA 1
ATOM 722 C C . GLU A 1 93 ? -0.527 21.222 -23.873 1.00 69.19 93 GLU A C 1
ATOM 724 O O . GLU A 1 93 ? 0.072 20.301 -24.421 1.00 69.19 93 GLU A O 1
ATOM 729 N N . HIS A 1 94 ? 0.002 22.445 -23.822 1.00 71.50 94 HIS A N 1
ATOM 730 C CA . HIS A 1 94 ? 1.292 22.829 -24.399 1.00 71.50 94 HIS A CA 1
ATOM 731 C C . HIS A 1 94 ? 2.465 22.683 -23.423 1.00 71.50 94 HIS A C 1
ATOM 733 O O . HIS A 1 94 ? 3.583 23.101 -23.730 1.00 71.50 94 HIS A O 1
ATOM 739 N N . THR A 1 95 ? 2.242 22.090 -22.251 1.00 64.19 95 THR A N 1
ATOM 740 C CA . THR A 1 95 ? 3.344 21.706 -21.370 1.00 64.19 95 THR A CA 1
ATOM 741 C C . THR A 1 95 ? 4.059 20.481 -21.958 1.00 64.19 95 THR A C 1
ATOM 743 O O . THR A 1 95 ? 3.427 19.453 -22.211 1.00 64.19 95 THR A O 1
ATOM 746 N N . PRO A 1 96 ? 5.374 20.561 -22.247 1.00 73.12 96 PRO A N 1
ATOM 747 C CA . PRO A 1 96 ? 6.104 19.412 -22.763 1.00 73.12 96 PRO A CA 1
ATOM 748 C C . PRO A 1 96 ? 6.029 18.263 -21.745 1.00 73.12 96 PRO A C 1
ATOM 750 O O . PRO A 1 96 ? 6.130 18.513 -20.539 1.00 73.12 96 PRO A O 1
ATOM 753 N N . PRO A 1 97 ? 5.862 17.004 -22.195 1.00 72.31 97 PRO A N 1
ATOM 754 C CA . PRO A 1 97 ? 5.782 15.874 -21.283 1.00 72.31 97 PRO A CA 1
ATOM 755 C C . PRO A 1 97 ? 7.057 15.796 -20.432 1.00 72.31 97 PRO A C 1
ATOM 757 O O . PRO A 1 97 ? 8.148 16.092 -20.938 1.00 72.31 97 PRO A O 1
ATOM 760 N N . PRO A 1 98 ? 6.956 15.366 -19.161 1.00 75.06 98 PRO A N 1
ATOM 761 C CA . PRO A 1 98 ? 8.125 15.212 -18.311 1.00 75.06 98 PRO A CA 1
ATOM 762 C C . PRO A 1 98 ? 9.148 14.274 -18.973 1.00 75.06 98 PRO A C 1
ATOM 764 O O . PRO A 1 98 ? 8.761 13.326 -19.675 1.00 75.06 98 PRO A O 1
ATOM 767 N N . PRO A 1 99 ? 10.458 14.518 -18.775 1.00 73.94 99 PRO A N 1
ATOM 768 C CA . PRO A 1 99 ? 11.504 13.711 -19.381 1.00 73.94 99 PRO A CA 1
ATOM 769 C C . PRO A 1 99 ? 11.293 12.240 -19.023 1.00 73.94 99 PRO A C 1
ATOM 771 O O . PRO A 1 99 ? 11.154 11.871 -17.855 1.00 73.94 99 PRO A O 1
ATOM 774 N N . ARG A 1 100 ? 11.240 11.385 -20.051 1.00 70.88 100 ARG A N 1
ATOM 775 C CA . ARG A 1 100 ? 11.109 9.940 -19.851 1.00 70.88 100 ARG A CA 1
ATOM 776 C C . ARG A 1 100 ? 12.286 9.447 -19.003 1.00 70.88 100 ARG A C 1
ATOM 778 O O . ARG A 1 100 ? 13.424 9.809 -19.312 1.00 70.88 100 ARG A O 1
ATOM 785 N N . PRO A 1 101 ? 12.050 8.599 -17.986 1.00 75.00 101 PRO A N 1
ATOM 786 C CA . PRO A 1 101 ? 13.145 7.980 -17.259 1.00 75.00 101 PRO A CA 1
ATOM 787 C C . PRO A 1 101 ? 14.052 7.212 -18.235 1.00 75.00 101 PRO A C 1
ATOM 789 O O . PRO A 1 101 ? 13.552 6.644 -19.216 1.00 75.00 101 PRO A O 1
ATOM 792 N N . PRO A 1 102 ? 15.377 7.200 -17.997 1.00 73.31 102 PRO A N 1
ATOM 793 C CA . PRO A 1 102 ? 16.322 6.528 -18.876 1.00 73.31 102 PRO A CA 1
ATOM 794 C C . PRO A 1 102 ? 15.927 5.060 -19.049 1.00 73.31 102 PRO A C 1
ATOM 796 O O . PRO A 1 102 ? 15.518 4.393 -18.093 1.00 73.31 102 PRO A O 1
ATOM 799 N N . LYS A 1 103 ? 16.038 4.554 -20.285 1.00 56.09 103 LYS A N 1
ATOM 800 C CA . LYS A 1 103 ? 15.849 3.130 -20.576 1.00 56.09 103 LYS A CA 1
ATOM 801 C C . LYS A 1 103 ? 16.824 2.359 -19.691 1.00 56.09 103 LYS A C 1
ATOM 803 O O . LYS A 1 103 ? 18.031 2.455 -19.885 1.00 56.09 103 LYS A O 1
ATOM 808 N N . ARG A 1 104 ? 16.302 1.622 -18.709 1.00 60.16 104 ARG A N 1
ATOM 809 C CA . ARG A 1 104 ? 17.103 0.705 -17.901 1.00 60.16 104 ARG A CA 1
ATOM 810 C C . ARG A 1 104 ? 17.644 -0.349 -18.868 1.00 60.16 104 ARG A C 1
ATOM 812 O O . ARG A 1 104 ? 16.874 -1.183 -19.339 1.00 60.16 104 ARG A O 1
ATOM 819 N N . THR A 1 105 ? 18.924 -0.265 -19.224 1.00 45.59 105 THR A N 1
ATOM 820 C CA . THR A 1 105 ? 19.614 -1.355 -19.912 1.00 45.59 105 THR A CA 1
ATOM 821 C C . THR A 1 105 ? 19.524 -2.557 -18.984 1.00 45.59 105 THR A C 1
ATOM 823 O O . THR A 1 105 ? 20.014 -2.544 -17.856 1.00 45.59 105 THR A O 1
ATOM 826 N N . SER A 1 106 ? 18.788 -3.581 -19.399 1.00 52.94 106 SER A N 1
ATOM 827 C CA . SER A 1 106 ? 18.798 -4.866 -18.718 1.00 52.94 106 SER A CA 1
ATOM 828 C C . SER A 1 106 ? 20.090 -5.587 -19.090 1.00 52.94 106 SER A C 1
ATOM 830 O O . SER A 1 106 ? 20.065 -6.557 -19.838 1.00 52.94 106 SER A O 1
ATOM 832 N N . GLU A 1 107 ? 21.226 -5.115 -18.587 1.00 46.69 107 GLU A N 1
ATOM 833 C CA . GLU A 1 107 ? 22.381 -5.992 -18.419 1.00 46.69 107 GLU A CA 1
ATOM 834 C C . GLU A 1 107 ? 22.235 -6.663 -17.058 1.00 46.69 107 GLU A C 1
ATOM 836 O O . GLU A 1 107 ? 22.825 -6.280 -16.052 1.00 46.69 107 GLU A O 1
ATOM 841 N N . MET A 1 108 ? 21.358 -7.667 -17.020 1.00 46.88 108 MET A N 1
ATOM 842 C CA . MET A 1 108 ? 21.418 -8.673 -15.974 1.00 46.88 108 MET A CA 1
ATOM 843 C C . MET A 1 108 ? 22.654 -9.515 -16.277 1.00 46.88 108 MET A C 1
ATOM 845 O O . MET A 1 108 ? 22.593 -10.433 -17.092 1.00 46.88 108 MET A O 1
ATOM 849 N N . HIS A 1 109 ? 23.788 -9.193 -15.653 1.00 44.97 109 HIS A N 1
ATOM 850 C CA . HIS A 1 109 ? 24.878 -10.154 -15.548 1.00 44.97 109 HIS A CA 1
ATOM 851 C C . HIS A 1 109 ? 24.367 -11.272 -14.635 1.00 44.97 109 HIS A C 1
ATOM 853 O O . HIS A 1 109 ? 24.421 -11.186 -13.408 1.00 44.97 109 HIS A O 1
ATOM 859 N N . ASN A 1 110 ? 23.741 -12.273 -15.250 1.00 42.53 110 ASN A N 1
ATOM 860 C CA . ASN A 1 110 ? 23.365 -13.501 -14.577 1.00 42.53 110 ASN A CA 1
ATOM 861 C C . ASN A 1 110 ? 24.658 -14.104 -14.017 1.00 42.53 110 ASN A C 1
ATOM 863 O O . ASN A 1 110 ? 25.651 -14.179 -14.740 1.00 42.53 110 ASN A O 1
ATOM 867 N N . GLY A 1 111 ? 24.652 -14.443 -12.727 1.00 46.94 111 GLY A N 1
ATOM 868 C CA . GLY A 1 111 ? 25.836 -14.820 -11.961 1.00 46.94 111 GLY A CA 1
ATOM 869 C C . GLY A 1 111 ? 26.786 -15.732 -12.731 1.00 46.94 111 GLY A C 1
ATOM 870 O O . GLY A 1 111 ? 26.505 -16.909 -12.945 1.00 46.94 111 GLY A O 1
ATOM 871 N N . ARG A 1 112 ? 27.933 -15.175 -13.124 1.00 34.94 112 ARG A N 1
ATOM 872 C CA . ARG A 1 112 ? 29.086 -15.959 -13.536 1.00 34.94 112 ARG A CA 1
ATOM 873 C C . ARG A 1 112 ? 29.752 -16.437 -12.253 1.00 34.94 112 ARG A C 1
ATOM 875 O O . ARG A 1 112 ? 30.359 -15.646 -11.536 1.00 34.94 112 ARG A O 1
ATOM 882 N N . VAL A 1 113 ? 29.585 -17.717 -11.944 1.00 42.78 113 VAL A N 1
ATOM 883 C CA . VAL A 1 113 ? 30.445 -18.406 -10.979 1.00 42.78 113 VAL A CA 1
ATOM 884 C C . VAL A 1 113 ? 31.880 -18.256 -11.504 1.00 42.78 113 VAL A C 1
ATOM 886 O O . VAL A 1 113 ? 32.099 -18.546 -12.684 1.00 42.78 113 VAL A O 1
ATOM 889 N N . PRO A 1 114 ? 32.851 -17.752 -10.723 1.00 36.69 114 PRO A N 1
ATOM 890 C CA . PRO A 1 114 ? 34.239 -17.768 -11.155 1.00 36.69 114 PRO A CA 1
ATOM 891 C C . PRO A 1 114 ? 34.669 -19.226 -11.321 1.00 36.69 114 PRO A C 1
ATOM 893 O O . PRO A 1 114 ? 34.664 -19.987 -10.356 1.00 36.69 114 PRO A O 1
ATOM 896 N N . GLU A 1 115 ? 34.998 -19.623 -12.549 1.00 34.09 115 GLU A N 1
ATOM 897 C CA . GLU A 1 115 ? 35.660 -20.897 -12.802 1.00 34.09 115 GLU A CA 1
ATOM 898 C C . GLU A 1 115 ? 37.038 -20.842 -12.144 1.00 34.09 115 GLU A C 1
ATOM 900 O O . GLU A 1 115 ? 37.933 -20.127 -12.594 1.00 34.09 115 GLU A O 1
ATOM 905 N N . HIS A 1 116 ? 37.183 -21.552 -11.030 1.00 38.75 116 HIS A N 1
ATOM 906 C CA . HIS A 1 116 ? 38.477 -21.838 -10.437 1.00 38.75 116 HIS A CA 1
ATOM 907 C C . HIS A 1 116 ? 39.071 -23.024 -11.211 1.00 38.75 116 HIS A C 1
ATOM 909 O O . HIS A 1 116 ? 38.465 -24.098 -11.199 1.00 38.75 116 HIS A O 1
ATOM 915 N N . PRO A 1 117 ? 40.221 -22.894 -11.895 1.00 37.56 117 PRO A N 1
ATOM 916 C CA . PRO A 1 117 ? 40.919 -24.060 -12.397 1.00 37.56 117 PRO A CA 1
ATOM 917 C C . PRO A 1 117 ? 41.627 -24.705 -11.204 1.00 37.56 117 PRO A C 1
ATOM 919 O O . PRO A 1 117 ? 42.735 -24.318 -10.839 1.00 37.56 117 PRO A O 1
ATOM 922 N N . GLU A 1 118 ? 40.977 -25.675 -10.559 1.00 34.84 118 GLU A N 1
ATOM 923 C CA . GLU A 1 118 ? 41.679 -26.598 -9.669 1.00 34.84 118 GLU A CA 1
ATOM 924 C C . GLU A 1 118 ? 42.551 -27.526 -10.519 1.00 34.84 118 GLU A C 1
ATOM 926 O O . GLU A 1 118 ? 42.128 -28.555 -11.046 1.00 34.84 118 GLU A O 1
ATOM 931 N N . SER A 1 119 ? 43.805 -27.117 -10.683 1.00 33.16 119 SER A N 1
ATOM 932 C CA . SER A 1 119 ? 44.895 -28.004 -11.050 1.00 33.16 119 SER A CA 1
ATOM 933 C C . SER A 1 119 ? 45.065 -29.048 -9.946 1.00 33.16 119 SER A C 1
ATOM 935 O O . SER A 1 119 ? 45.497 -28.712 -8.846 1.00 33.16 119 SER A O 1
ATOM 937 N N . PHE A 1 120 ? 44.756 -30.308 -10.240 1.00 30.77 120 PHE A N 1
ATOM 938 C CA . PHE A 1 120 ? 45.202 -31.446 -9.440 1.00 30.77 120 PHE A CA 1
ATOM 939 C C . PHE A 1 120 ? 46.692 -31.716 -9.698 1.00 30.77 120 PHE A C 1
ATOM 941 O O . PHE A 1 120 ? 47.068 -31.958 -10.848 1.00 30.77 120 PHE A O 1
ATOM 948 N N . PRO A 1 121 ? 47.522 -31.830 -8.647 1.00 35.22 121 PRO A N 1
ATOM 949 C CA . PRO A 1 121 ? 48.640 -32.762 -8.666 1.00 35.22 121 PRO A CA 1
ATOM 950 C C . PRO A 1 121 ? 48.287 -34.018 -7.872 1.00 35.22 121 PRO A C 1
ATOM 952 O O . PRO A 1 121 ? 47.850 -33.982 -6.723 1.00 35.22 121 PRO A O 1
ATOM 955 N N . ARG A 1 122 ? 48.500 -35.149 -8.533 1.00 31.36 122 ARG A N 1
ATOM 956 C CA . ARG A 1 122 ? 48.354 -36.506 -8.022 1.00 31.36 122 ARG A CA 1
ATOM 957 C C . ARG A 1 122 ? 49.480 -36.812 -7.015 1.00 31.36 122 ARG A C 1
ATOM 959 O O . ARG A 1 122 ? 50.646 -36.625 -7.339 1.00 31.36 122 ARG A O 1
ATOM 966 N N . GLN A 1 123 ? 49.087 -37.435 -5.900 1.00 31.58 123 GLN A N 1
ATOM 967 C CA . GLN A 1 123 ? 49.784 -38.526 -5.195 1.00 31.58 123 GLN A CA 1
ATOM 968 C C . GLN A 1 123 ? 50.823 -38.206 -4.102 1.00 31.58 123 GLN A C 1
ATOM 970 O O . GLN A 1 123 ? 51.955 -37.837 -4.387 1.00 31.58 123 GLN A O 1
ATOM 975 N N . GLN A 1 124 ? 50.470 -38.561 -2.860 1.00 30.64 124 GLN A N 1
ATOM 976 C CA . GLN A 1 124 ? 51.147 -39.609 -2.074 1.00 30.64 124 GLN A CA 1
ATOM 977 C C . GLN A 1 124 ? 50.253 -39.992 -0.882 1.00 30.64 124 GLN A C 1
ATOM 979 O O . GLN A 1 124 ? 50.087 -39.219 0.055 1.00 30.64 124 GLN A O 1
ATOM 984 N N . ALA A 1 125 ? 49.634 -41.174 -0.946 1.00 37.69 125 ALA A N 1
ATOM 985 C CA . ALA A 1 125 ? 49.007 -41.818 0.203 1.00 37.69 125 ALA A CA 1
ATOM 986 C C . ALA A 1 125 ? 49.956 -42.920 0.673 1.00 37.69 125 ALA A C 1
ATOM 988 O O . ALA A 1 125 ? 50.392 -43.746 -0.131 1.00 37.69 125 ALA A O 1
ATOM 989 N N . ALA A 1 126 ? 50.307 -42.838 1.952 1.00 38.59 126 ALA A N 1
ATOM 990 C CA . ALA A 1 126 ? 51.191 -43.746 2.652 1.00 38.59 126 ALA A CA 1
ATOM 991 C C . ALA A 1 126 ? 50.604 -45.160 2.738 1.00 38.59 126 ALA A C 1
ATOM 993 O O . ALA A 1 126 ? 49.390 -45.363 2.771 1.00 38.59 126 ALA A O 1
ATOM 994 N N . GLU A 1 127 ? 51.529 -46.107 2.768 1.00 36.50 127 GLU A N 1
ATOM 995 C CA . GLU A 1 127 ? 51.343 -47.539 2.924 1.00 36.50 127 GLU A CA 1
ATOM 996 C C . GLU A 1 127 ? 50.604 -47.877 4.228 1.00 36.50 127 GLU A C 1
ATOM 998 O O . GLU A 1 127 ? 50.813 -47.255 5.270 1.00 36.50 127 GLU A O 1
ATOM 1003 N N . GLY A 1 128 ? 49.746 -48.891 4.159 1.00 34.56 128 GLY A N 1
ATOM 1004 C CA . GLY A 1 128 ? 49.048 -49.469 5.299 1.00 34.56 128 GLY A CA 1
ATOM 1005 C C . GLY A 1 128 ? 48.507 -50.838 4.913 1.00 34.56 128 GLY A C 1
ATOM 1006 O O . GLY A 1 128 ? 47.452 -50.938 4.293 1.00 34.56 128 GLY A O 1
ATOM 1007 N N . GLU A 1 129 ? 49.297 -51.864 5.217 1.00 39.31 129 GLU A N 1
ATOM 1008 C CA . GLU A 1 129 ? 49.028 -53.288 5.022 1.00 39.31 129 GLU A CA 1
ATOM 1009 C C . GLU A 1 129 ? 47.693 -53.756 5.620 1.00 39.31 129 GLU A C 1
ATOM 1011 O O . GLU A 1 129 ? 47.230 -53.245 6.639 1.00 39.31 129 GLU A O 1
ATOM 1016 N N . GLY A 1 130 ? 47.129 -54.818 5.037 1.00 35.41 130 GLY A N 1
ATOM 1017 C CA . GLY A 1 130 ? 46.063 -55.582 5.682 1.00 35.41 130 GLY A CA 1
ATOM 1018 C C . GLY A 1 130 ? 45.260 -56.462 4.736 1.00 35.41 130 GLY A C 1
ATOM 1019 O O . GLY A 1 130 ? 44.049 -56.300 4.631 1.00 35.41 130 GLY A O 1
ATOM 1020 N N . GLY A 1 131 ? 45.920 -57.382 4.031 1.00 37.16 131 GLY A N 1
ATOM 1021 C CA . GLY A 1 131 ? 45.227 -58.455 3.324 1.00 37.16 131 GLY A CA 1
ATOM 1022 C C . GLY A 1 131 ? 44.775 -59.554 4.289 1.00 37.16 131 GLY A C 1
ATOM 1023 O O . GLY A 1 131 ? 45.568 -60.032 5.094 1.00 37.16 131 GLY A O 1
ATOM 1024 N N . SER A 1 132 ? 43.525 -59.996 4.163 1.00 41.31 132 SER A N 1
ATOM 1025 C CA . SER A 1 132 ? 43.184 -61.416 4.282 1.00 41.31 132 SER A CA 1
ATOM 1026 C C . SER A 1 132 ? 41.896 -61.699 3.512 1.00 41.31 132 SER A C 1
ATOM 1028 O O . SER A 1 132 ? 40.892 -61.006 3.675 1.00 41.31 132 SER A O 1
ATOM 1030 N N . ALA A 1 133 ? 41.983 -62.689 2.632 1.00 41.59 133 ALA A N 1
ATOM 1031 C CA . ALA A 1 133 ? 40.956 -63.145 1.715 1.00 41.59 133 ALA A CA 1
ATOM 1032 C C . ALA A 1 133 ? 40.134 -64.297 2.323 1.00 41.59 133 ALA A C 1
ATOM 1034 O O . ALA A 1 133 ? 40.663 -65.096 3.090 1.00 41.59 133 ALA A O 1
ATOM 1035 N N . GLU A 1 134 ? 38.862 -64.344 1.920 1.00 39.75 134 GLU A N 1
ATOM 1036 C CA . GLU A 1 134 ? 38.091 -65.531 1.507 1.00 39.75 134 GLU A CA 1
ATOM 1037 C C . GLU A 1 134 ? 38.096 -66.790 2.400 1.00 39.75 134 GLU A C 1
ATOM 1039 O O . GLU A 1 134 ? 39.072 -67.535 2.453 1.00 39.75 134 GLU A O 1
ATOM 1044 N N . GLN A 1 135 ? 36.930 -67.129 2.965 1.00 41.16 135 GLN A N 1
ATOM 1045 C CA . GLN A 1 135 ? 35.974 -68.117 2.414 1.00 41.16 135 GLN A CA 1
ATOM 1046 C C . GLN A 1 135 ? 34.705 -68.186 3.273 1.00 41.16 135 GLN A C 1
ATOM 1048 O O . GLN A 1 135 ? 34.826 -68.156 4.518 1.00 41.16 135 GLN A O 1
#

Solvent-accessible surface area (backbone atoms only — not comparable to full-atom values): 8854 Å² total; per-residue (Å²): 141,77,72,47,99,87,43,20,40,70,28,29,34,55,52,48,31,52,51,48,49,53,51,22,59,75,64,75,35,75,88,78,58,56,68,65,60,54,50,57,56,53,37,76,81,43,71,65,46,44,73,46,71,64,47,50,52,49,31,52,52,53,35,61,57,53,43,44,47,71,74,64,43,65,67,56,60,59,51,50,52,61,75,64,53,72,88,55,80,76,77,67,89,83,61,77,76,77,82,76,77,77,82,78,76,82,77,73,77,70,85,76,76,81,84,74,84,79,78,82,80,86,86,87,82,81,89,80,88,82,89,82,80,89,135

pLDDT: mean 78.68, std 23.94, range [30.64, 98.81]

Sequence (135 aa):
VVHCSAGIGRSGTFCLVDTCLLLMDKRKDPSSVDVKQVLLEMRKYRMGLIQTADQLRFSYLAVIEGAKFIMGDASVQEQWKELSNEDLEPPPEHTPPPPRPPKRTSEMHNGRVPEHPESFPRQQAAEGEGGSAEQ

Mean predicted aligned error: 14.66 Å

Secondary structure (DSSP, 8-state):
----SSSSHHHHHHHHHHHHHHHHHHHT-GGG--HHHHHHHHHTTSTT-S-SHHHHHHHHHHHHHHHHHHTT-THHHHHHHHHHTTTSPPPPTTSPPPPPPP-----------------PPP--PPP--------

Foldseek 3Di:
DFDDPVCAAVVLLVVLLVVLLVVCLVVVHNVPGDSVVSSVVVCVVPPRHHPDPVSVVVSVVSNVLSVCVSNPVVVVVVVCVVVVCPPDDDDPPPDDPDDDDPDPPPPPPPDDDPDDPPDDDDDDDDDDDDDDDDD

Radius of gyration: 28.95 Å; Cα contacts (8 Å, |Δi|>4): 79; chains: 1; bounding box: 65×92×39 Å